Protein AF-A0A0R3MR24-F1 (afdb_monomer)

Secondary structure (DSSP, 8-state):
-PPPHHHHHHHHHHHHHHHH-EETTTTEEPPPPPTT-HHHHHHHHHHHHHHHHHS-SHHHHHHHHHH-SSSPPSSTT-----PPP-PPP-SPPHHHHHHHHHHHHHHHHHH-SSTT--HHHHHHHHHHHH---HHHHHHHHHHHHHHHHHHHHTT-

Structure (mmCIF, N/CA/C/O backbone):
data_AF-A0A0R3MR24-F1
#
_entry.id   AF-A0A0R3MR24-F1
#
loop_
_atom_site.group_PDB
_atom_site.id
_atom_site.type_symbol
_atom_site.label_atom_id
_atom_site.label_alt_id
_atom_site.label_comp_id
_atom_site.label_asym_id
_atom_site.label_entity_id
_atom_site.label_seq_id
_atom_site.pdbx_PDB_ins_code
_atom_site.Cartn_x
_atom_site.Cartn_y
_atom_site.Cartn_z
_atom_site.occupancy
_atom_site.B_iso_or_equiv
_atom_site.auth_seq_id
_atom_site.auth_comp_id
_atom_site.auth_asym_id
_atom_site.auth_atom_id
_atom_site.pdbx_PDB_model_num
ATOM 1 N N . MET A 1 1 ? -26.848 4.881 4.569 1.00 51.69 1 MET A N 1
ATOM 2 C CA . MET A 1 1 ? -26.842 4.640 3.111 1.00 51.69 1 MET A CA 1
ATOM 3 C C . MET A 1 1 ? -25.650 3.755 2.786 1.00 51.69 1 MET A C 1
ATOM 5 O O . MET A 1 1 ? -24.639 3.911 3.465 1.00 51.69 1 MET A O 1
ATOM 9 N N . PRO A 1 2 ? -25.760 2.810 1.840 1.00 73.12 2 PRO A N 1
ATOM 10 C CA . PRO A 1 2 ? -24.604 2.040 1.389 1.00 73.12 2 PRO A CA 1
ATOM 11 C C . PRO A 1 2 ? -23.582 2.980 0.739 1.00 73.12 2 PRO A C 1
ATOM 13 O O . PRO A 1 2 ? -23.963 3.893 0.009 1.00 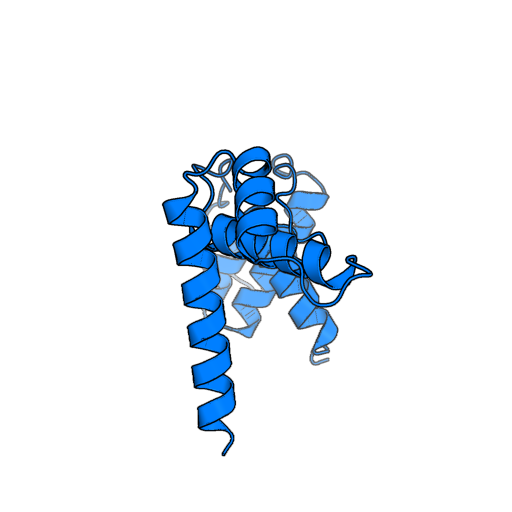73.12 2 PRO A O 1
ATOM 16 N N . ARG A 1 3 ? -22.300 2.771 1.047 1.00 80.00 3 ARG A N 1
ATOM 17 C CA . ARG A 1 3 ? -21.193 3.552 0.481 1.00 80.00 3 ARG A CA 1
ATOM 18 C C . ARG A 1 3 ? -21.012 3.217 -0.993 1.00 80.00 3 ARG A C 1
ATOM 20 O O . ARG A 1 3 ? -21.170 2.056 -1.383 1.00 80.00 3 ARG A O 1
ATOM 27 N N . SER A 1 4 ? -20.677 4.226 -1.782 1.00 89.69 4 SER A N 1
ATOM 28 C CA . SER A 1 4 ? -20.342 4.076 -3.194 1.00 89.69 4 SER A CA 1
ATOM 29 C C . SER A 1 4 ? -19.047 3.279 -3.378 1.00 89.69 4 SER A C 1
ATOM 31 O O . SER A 1 4 ? -18.194 3.223 -2.490 1.00 89.69 4 SER A O 1
ATOM 33 N N . ASP A 1 5 ? -18.872 2.683 -4.556 1.00 88.25 5 ASP A N 1
ATOM 34 C CA . ASP A 1 5 ? -17.654 1.927 -4.872 1.00 88.25 5 ASP A CA 1
ATOM 35 C C . ASP A 1 5 ? -16.406 2.822 -4.894 1.00 88.25 5 ASP A C 1
ATOM 37 O O . ASP A 1 5 ? -15.326 2.387 -4.506 1.00 88.25 5 ASP A O 1
ATOM 41 N N . GLN A 1 6 ? -16.558 4.101 -5.253 1.00 87.75 6 GLN A N 1
ATOM 42 C CA . GLN A 1 6 ? -15.468 5.080 -5.211 1.00 87.75 6 GLN A CA 1
ATOM 43 C C . GLN A 1 6 ? -14.979 5.333 -3.781 1.00 87.75 6 GLN A C 1
ATOM 45 O O . GLN A 1 6 ? -13.774 5.370 -3.541 1.00 87.75 6 GLN A O 1
ATOM 50 N N . GLU A 1 7 ? -15.897 5.456 -2.819 1.00 89.12 7 GLU A N 1
ATOM 51 C CA . GLU A 1 7 ? -15.543 5.625 -1.404 1.00 89.12 7 GLU A CA 1
ATOM 52 C C . GLU A 1 7 ? -14.829 4.389 -0.850 1.00 89.12 7 GLU A C 1
ATOM 54 O O . GLU A 1 7 ? -13.879 4.518 -0.080 1.00 89.12 7 GLU A O 1
ATOM 59 N N . LYS A 1 8 ? -15.250 3.187 -1.264 1.00 90.44 8 LYS A N 1
ATOM 60 C CA . LYS A 1 8 ? -14.582 1.939 -0.870 1.00 90.44 8 LYS A CA 1
ATOM 61 C C . LYS A 1 8 ? -13.168 1.857 -1.436 1.00 90.44 8 LYS A C 1
ATOM 63 O O . LYS A 1 8 ? -12.241 1.565 -0.689 1.00 90.44 8 LYS A O 1
ATOM 68 N N . MET A 1 9 ? -12.987 2.175 -2.718 1.00 89.38 9 MET A N 1
ATOM 69 C CA . MET A 1 9 ? -11.660 2.202 -3.341 1.00 89.38 9 MET A CA 1
ATOM 70 C C . MET A 1 9 ? -10.737 3.231 -2.678 1.00 89.38 9 MET A C 1
ATOM 72 O O . MET A 1 9 ? -9.569 2.936 -2.437 1.00 89.38 9 MET A O 1
ATOM 76 N N . ALA A 1 10 ? -11.248 4.419 -2.345 1.00 91.06 10 ALA A N 1
ATOM 77 C CA . ALA A 1 10 ? -10.472 5.439 -1.643 1.00 91.06 10 ALA A CA 1
ATOM 78 C C . ALA A 1 10 ? -10.016 4.953 -0.255 1.00 91.06 10 ALA A C 1
ATOM 80 O O . ALA A 1 10 ? -8.853 5.127 0.117 1.00 91.06 10 ALA A O 1
ATOM 81 N N . ASP A 1 11 ? -10.903 4.283 0.487 1.00 92.06 11 ASP A N 1
ATOM 82 C CA . ASP A 1 11 ? -10.567 3.697 1.784 1.00 92.06 11 ASP A CA 1
ATOM 83 C C . ASP A 1 11 ? -9.551 2.552 1.665 1.00 92.06 11 ASP A C 1
ATOM 85 O O . ASP A 1 11 ? -8.657 2.434 2.506 1.00 92.06 11 ASP A O 1
ATOM 89 N N . GLU A 1 12 ? -9.635 1.727 0.619 1.00 90.00 12 GLU A N 1
ATOM 90 C CA . GLU A 1 12 ? -8.642 0.687 0.330 1.00 90.00 12 GLU A CA 1
ATOM 91 C C . GLU A 1 12 ? -7.265 1.285 0.018 1.00 90.00 12 GLU A C 1
ATOM 93 O O . GLU A 1 12 ? -6.260 0.830 0.569 1.00 90.00 12 GLU A O 1
ATOM 98 N N . ILE A 1 13 ? -7.202 2.343 -0.795 1.00 90.06 13 ILE A N 1
ATOM 99 C CA . ILE A 1 13 ? -5.952 3.056 -1.100 1.00 90.06 13 ILE A CA 1
ATOM 100 C C . ILE A 1 13 ? -5.344 3.643 0.179 1.00 90.06 13 ILE A C 1
ATOM 102 O O . ILE A 1 13 ? -4.157 3.443 0.452 1.00 90.06 13 ILE A O 1
ATOM 106 N N . ALA A 1 14 ? -6.155 4.299 1.010 1.00 91.50 14 ALA A N 1
ATOM 107 C CA . ALA A 1 14 ? -5.721 4.827 2.301 1.00 91.50 14 ALA A CA 1
ATOM 108 C C . ALA A 1 14 ? -5.245 3.712 3.255 1.00 91.50 14 ALA A C 1
ATOM 110 O O . ALA A 1 14 ? -4.225 3.853 3.933 1.00 91.50 14 ALA A O 1
ATOM 111 N N . SER A 1 15 ? -5.932 2.569 3.263 1.00 90.50 15 SER A N 1
ATOM 112 C CA . SER A 1 15 ? -5.554 1.389 4.049 1.00 90.50 15 SER A CA 1
ATOM 113 C C . SER A 1 15 ? -4.195 0.836 3.616 1.00 90.50 15 SER A C 1
ATOM 115 O O . SER A 1 15 ? -3.341 0.554 4.460 1.00 90.50 15 SER A O 1
ATOM 117 N N . ILE A 1 16 ? -3.959 0.728 2.304 1.00 87.88 16 ILE A N 1
ATOM 118 C CA . ILE A 1 16 ? -2.663 0.331 1.739 1.00 87.88 16 ILE A CA 1
ATOM 119 C C . ILE A 1 16 ? -1.592 1.330 2.171 1.00 87.88 16 ILE A C 1
ATOM 121 O O . ILE A 1 16 ? -0.554 0.921 2.686 1.00 87.88 16 ILE A O 1
ATOM 125 N N . ARG A 1 17 ? -1.861 2.634 2.061 1.00 87.19 17 ARG A N 1
ATOM 126 C CA . ARG A 1 17 ? -0.916 3.670 2.483 1.00 87.19 17 ARG A CA 1
ATOM 127 C C . ARG A 1 17 ? -0.554 3.561 3.965 1.00 87.19 17 ARG A C 1
ATOM 129 O O . ARG A 1 17 ? 0.621 3.678 4.301 1.00 87.19 17 ARG A O 1
ATOM 136 N N . LEU A 1 18 ? -1.511 3.276 4.847 1.00 88.25 18 LEU A N 1
ATOM 137 C CA . LEU A 1 18 ? -1.236 3.075 6.275 1.00 88.25 18 LEU A CA 1
ATOM 138 C C . LEU A 1 18 ? -0.357 1.847 6.535 1.00 88.25 18 LEU A C 1
ATOM 140 O O . LEU A 1 18 ? 0.599 1.908 7.307 1.00 88.25 18 LEU A O 1
ATOM 144 N N . LEU A 1 19 ? -0.704 0.722 5.906 1.00 86.56 19 LEU A N 1
ATOM 145 C CA . LEU A 1 19 ? -0.093 -0.578 6.179 1.00 86.56 19 LEU A CA 1
ATOM 146 C C . LEU A 1 19 ? 1.271 -0.741 5.507 1.00 86.56 19 LEU A C 1
ATOM 148 O O . LEU A 1 19 ? 2.183 -1.323 6.094 1.00 86.56 19 LEU A O 1
ATOM 152 N N . SER A 1 20 ? 1.419 -0.238 4.282 1.00 80.50 20 SER A N 1
ATOM 153 C CA . SER A 1 20 ? 2.611 -0.432 3.456 1.00 80.50 20 SER A CA 1
ATOM 154 C C . SER A 1 20 ? 3.370 0.844 3.124 1.00 80.50 20 SER A C 1
ATOM 156 O O . SER A 1 20 ? 4.486 0.730 2.624 1.00 80.50 20 SER A O 1
ATOM 158 N N . GLY A 1 21 ? 2.793 2.031 3.370 1.00 81.75 21 GLY A N 1
ATOM 159 C CA . GLY A 1 21 ? 3.427 3.332 3.075 1.00 81.75 21 GLY A CA 1
ATOM 160 C C . GLY A 1 21 ? 3.536 3.609 1.597 1.00 81.75 21 GLY A C 1
ATOM 161 O O . GLY A 1 21 ? 4.251 4.516 1.181 1.00 81.75 21 GLY A O 1
ATOM 162 N N . TYR A 1 22 ? 2.836 2.810 0.807 1.00 82.62 22 TYR A N 1
ATOM 163 C CA . TYR A 1 22 ? 2.771 2.966 -0.619 1.00 82.62 22 TYR A CA 1
ATOM 164 C C . TYR A 1 22 ? 1.592 3.863 -0.963 1.00 82.62 22 TYR A C 1
ATOM 166 O O . TYR A 1 22 ? 0.451 3.582 -0.600 1.00 82.62 22 TYR A O 1
ATOM 174 N N . ASP A 1 23 ? 1.889 4.938 -1.670 1.00 85.44 23 ASP A N 1
ATOM 175 C CA . ASP A 1 2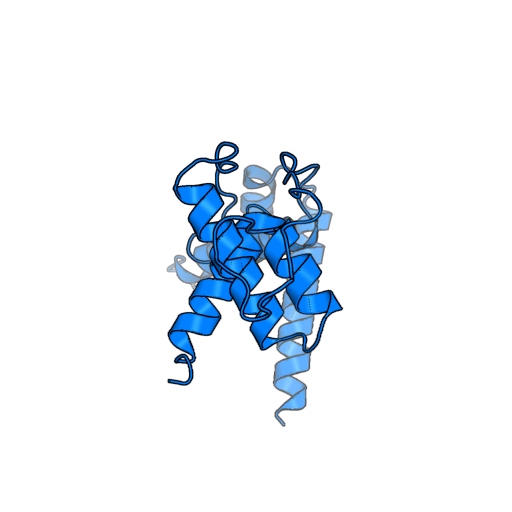3 ? 0.907 5.779 -2.320 1.00 85.44 23 ASP A CA 1
ATOM 176 C C . ASP A 1 23 ? 0.568 5.148 -3.673 1.00 85.44 23 ASP A C 1
ATOM 178 O O . ASP A 1 23 ? 1.418 5.059 -4.565 1.00 85.44 23 ASP A O 1
ATOM 182 N N . VAL A 1 24 ? -0.658 4.635 -3.785 1.00 83.56 24 VAL A N 1
ATOM 183 C CA . VAL A 1 24 ? -1.134 3.943 -4.988 1.00 83.56 24 VAL A CA 1
ATOM 184 C C . VAL A 1 24 ? -1.281 4.918 -6.153 1.00 83.56 24 VAL A C 1
ATOM 186 O O . VAL A 1 24 ? -0.909 4.565 -7.270 1.00 83.56 24 VAL A O 1
ATOM 189 N N . ASP A 1 25 ? -1.747 6.138 -5.891 1.00 83.88 25 ASP A N 1
ATOM 190 C CA . ASP A 1 25 ? -2.017 7.141 -6.923 1.00 83.88 25 ASP A CA 1
ATOM 191 C C . ASP A 1 25 ? -0.718 7.681 -7.525 1.00 83.88 25 ASP A C 1
ATOM 193 O O . ASP A 1 25 ? -0.589 7.854 -8.739 1.00 83.88 25 ASP A O 1
ATOM 197 N N . LEU A 1 26 ? 0.287 7.898 -6.676 1.00 81.81 26 LEU A N 1
ATOM 198 C CA . LEU A 1 26 ? 1.616 8.346 -7.094 1.00 81.81 26 LEU A CA 1
ATOM 199 C C . LEU A 1 26 ? 2.552 7.191 -7.481 1.00 81.81 26 LEU A C 1
ATOM 201 O O . LEU A 1 26 ? 3.682 7.422 -7.923 1.00 81.81 26 LEU A O 1
ATOM 205 N N . GLU A 1 27 ? 2.103 5.949 -7.298 1.00 80.44 27 GLU A N 1
ATOM 206 C CA . GLU A 1 27 ? 2.875 4.716 -7.454 1.00 80.44 27 GLU A CA 1
ATOM 207 C C . GLU A 1 27 ? 4.250 4.748 -6.752 1.00 80.44 27 GLU A C 1
ATOM 209 O O . GLU A 1 27 ? 5.233 4.160 -7.224 1.00 80.44 27 GLU A O 1
ATOM 214 N N . THR A 1 28 ? 4.350 5.440 -5.620 1.00 78.69 28 THR A N 1
ATOM 215 C CA . THR A 1 28 ? 5.611 5.693 -4.911 1.00 78.69 28 THR A CA 1
ATOM 216 C C . THR A 1 28 ? 5.449 5.458 -3.419 1.00 78.69 28 THR A C 1
ATOM 218 O O . THR A 1 28 ? 4.344 5.344 -2.909 1.00 78.69 28 THR A O 1
ATOM 221 N N . ASN A 1 29 ? 6.558 5.389 -2.690 1.00 77.06 29 ASN A N 1
ATOM 222 C CA . ASN A 1 29 ? 6.480 5.368 -1.235 1.00 77.06 29 ASN A CA 1
ATOM 223 C C . ASN A 1 29 ? 6.240 6.789 -0.724 1.00 77.06 29 ASN A C 1
ATOM 225 O O . ASN A 1 29 ? 6.960 7.717 -1.106 1.00 77.06 29 ASN A O 1
ATOM 229 N N . ALA A 1 30 ? 5.244 6.939 0.139 1.00 81.00 30 ALA A N 1
ATOM 230 C CA . ALA A 1 30 ? 4.993 8.164 0.869 1.00 81.00 30 ALA A CA 1
ATOM 231 C C . ALA A 1 30 ? 5.821 8.184 2.163 1.00 81.00 30 ALA A C 1
ATOM 233 O O . ALA A 1 30 ? 6.108 7.129 2.740 1.00 81.00 30 ALA A O 1
ATOM 234 N N . PRO A 1 31 ? 6.187 9.375 2.662 1.00 79.81 31 PRO A N 1
ATOM 235 C CA . PRO A 1 31 ? 6.662 9.519 4.029 1.00 79.81 31 PRO A CA 1
ATOM 236 C C . PRO A 1 31 ? 5.666 8.897 5.012 1.00 79.81 31 PRO A C 1
ATOM 238 O O . PRO A 1 31 ? 4.451 8.985 4.823 1.00 79.81 31 PRO A O 1
ATOM 241 N N . PHE A 1 32 ? 6.187 8.277 6.069 1.00 79.69 32 PHE A N 1
ATOM 242 C CA . PHE A 1 32 ? 5.345 7.722 7.120 1.00 79.69 32 PHE A CA 1
ATOM 243 C C . PHE A 1 32 ? 4.582 8.852 7.819 1.00 79.69 32 PHE A C 1
ATOM 245 O O . PHE A 1 32 ? 5.192 9.835 8.247 1.00 79.69 32 PHE A O 1
ATOM 252 N N . ALA A 1 33 ? 3.261 8.707 7.939 1.00 81.69 33 ALA A N 1
ATOM 253 C CA . ALA A 1 33 ? 2.435 9.685 8.630 1.00 81.69 33 ALA A CA 1
ATOM 254 C C . ALA A 1 33 ? 2.864 9.775 10.102 1.00 81.69 33 ALA A C 1
ATOM 256 O O . ALA A 1 33 ? 3.005 8.763 10.791 1.00 81.69 33 ALA A O 1
ATOM 257 N N . THR A 1 34 ? 3.085 10.993 10.598 1.00 82.69 34 THR A N 1
ATOM 258 C CA . THR A 1 34 ? 3.472 11.205 11.997 1.00 82.69 34 THR A CA 1
ATOM 259 C C . THR A 1 34 ? 2.424 10.611 12.934 1.00 82.69 34 THR A C 1
ATOM 261 O O . THR A 1 34 ? 1.228 10.823 12.755 1.00 82.69 34 THR A O 1
ATOM 264 N N . HIS A 1 35 ? 2.872 9.902 13.967 1.00 81.12 35 HIS A N 1
ATOM 265 C CA . HIS A 1 35 ? 1.979 9.242 14.913 1.00 81.12 35 HIS A CA 1
ATOM 266 C C . HIS A 1 35 ? 0.977 10.229 15.555 1.00 81.12 35 HIS A C 1
ATOM 268 O O . HIS A 1 35 ? 1.355 11.248 16.132 1.00 81.12 35 HIS A O 1
ATOM 274 N N . PHE A 1 36 ? -0.306 9.895 15.461 1.00 75.44 36 PHE A N 1
ATOM 275 C CA . PHE A 1 36 ? -1.513 10.652 15.784 1.00 75.44 36 PHE A CA 1
ATOM 276 C C . PHE A 1 36 ? -1.708 11.991 15.060 1.00 75.44 36 PHE A C 1
ATOM 278 O O . PHE A 1 36 ? -2.528 12.798 15.522 1.00 75.44 36 PHE A O 1
ATOM 285 N N . SER A 1 37 ? -1.037 12.216 13.927 1.00 87.44 37 SER A N 1
ATOM 286 C CA . SER A 1 37 ? -1.342 13.342 13.037 1.00 87.44 37 SER A CA 1
ATOM 287 C C . SER A 1 37 ? -2.762 13.240 12.468 1.00 87.44 37 SER A C 1
ATOM 289 O O . SER A 1 37 ? -3.390 12.181 12.516 1.00 87.44 37 SER A O 1
ATOM 291 N N . ALA A 1 38 ? -3.284 14.349 11.935 1.00 89.25 38 ALA A N 1
ATOM 292 C CA . ALA A 1 38 ? -4.574 14.347 11.240 1.00 89.25 38 ALA A CA 1
ATOM 293 C C . ALA A 1 38 ? -4.586 13.326 10.089 1.00 89.25 38 ALA A C 1
ATOM 295 O O . ALA A 1 38 ? -5.506 12.522 9.992 1.00 89.25 38 ALA A O 1
ATOM 296 N N . GLU A 1 39 ? -3.499 13.279 9.320 1.00 89.69 39 GLU A N 1
ATOM 297 C CA . GLU A 1 39 ? -3.305 12.317 8.237 1.00 89.69 39 GLU A CA 1
ATOM 298 C C . GLU A 1 39 ? -3.337 10.864 8.735 1.00 89.69 39 GLU A C 1
ATOM 300 O O . GLU A 1 39 ? -4.102 10.056 8.218 1.00 89.69 39 GLU A O 1
ATOM 305 N N . GLU A 1 40 ? -2.576 10.506 9.780 1.00 89.44 40 GLU A N 1
ATOM 306 C CA . GLU A 1 40 ? -2.596 9.123 10.286 1.00 89.44 40 GLU A CA 1
ATOM 307 C C . GLU A 1 40 ? -3.990 8.740 10.813 1.00 89.44 40 GLU A C 1
ATOM 309 O O . GLU A 1 40 ? -4.414 7.594 10.673 1.00 89.44 40 GLU A O 1
ATOM 314 N N . ARG A 1 41 ? -4.732 9.688 11.401 1.00 90.62 41 ARG A N 1
ATOM 315 C CA . ARG A 1 41 ? -6.106 9.445 11.871 1.00 90.62 41 ARG A CA 1
ATOM 316 C C . ARG A 1 41 ? -7.062 9.156 10.721 1.00 90.62 41 ARG A C 1
ATOM 318 O O . ARG A 1 41 ? -7.859 8.232 10.842 1.00 90.62 41 ARG A O 1
ATOM 325 N N . GLU A 1 42 ? -6.969 9.895 9.621 1.00 92.06 42 GLU A N 1
ATOM 326 C CA . GLU A 1 42 ? -7.781 9.643 8.425 1.00 92.06 42 GLU A CA 1
ATOM 327 C C . GLU A 1 42 ? -7.492 8.260 7.839 1.00 92.06 42 GLU A C 1
ATOM 329 O O . GLU A 1 42 ? -8.419 7.490 7.576 1.00 92.06 42 GLU A O 1
ATOM 334 N N . LEU A 1 43 ? -6.209 7.903 7.731 1.00 92.56 43 LEU A N 1
ATOM 335 C CA . LEU A 1 43 ? -5.780 6.591 7.254 1.00 92.56 43 LEU A CA 1
ATOM 336 C C . LEU A 1 43 ? -6.264 5.452 8.173 1.00 92.56 43 LEU A C 1
ATOM 338 O O . LEU A 1 43 ? -6.723 4.412 7.698 1.00 92.56 43 LEU A O 1
ATOM 342 N N . ARG A 1 44 ? -6.204 5.642 9.499 1.00 92.94 44 ARG A N 1
ATOM 343 C CA . ARG A 1 44 ? -6.730 4.681 10.488 1.00 92.94 44 ARG A CA 1
ATOM 344 C C . ARG A 1 44 ? -8.237 4.510 10.362 1.00 92.94 44 ARG A C 1
ATOM 346 O O . ARG A 1 44 ? -8.717 3.379 10.384 1.00 92.94 44 ARG A O 1
ATOM 353 N N . ALA A 1 45 ? -8.967 5.612 10.216 1.00 93.44 45 ALA A N 1
ATOM 354 C CA . ALA A 1 45 ? -10.413 5.587 10.060 1.00 93.44 45 ALA A CA 1
ATOM 355 C C . ALA A 1 45 ? -10.822 4.857 8.770 1.00 93.44 45 ALA A C 1
ATOM 357 O O . ALA A 1 45 ? -11.760 4.061 8.796 1.00 93.44 45 ALA A O 1
ATOM 358 N N . ALA A 1 46 ? -10.090 5.066 7.670 1.00 94.19 46 ALA A N 1
ATOM 359 C CA . ALA A 1 46 ? -10.280 4.329 6.421 1.00 94.19 46 ALA A CA 1
ATOM 360 C C . ALA A 1 46 ? -10.085 2.819 6.612 1.00 94.19 46 ALA A C 1
ATOM 362 O O . ALA A 1 46 ? -10.978 2.040 6.288 1.00 94.19 46 ALA A O 1
ATOM 363 N N . LEU A 1 47 ? -8.983 2.402 7.245 1.00 93.94 47 LEU A N 1
ATOM 364 C CA . LEU A 1 47 ? -8.735 0.986 7.525 1.00 93.94 47 LEU A CA 1
ATOM 365 C C . LEU A 1 47 ? -9.810 0.370 8.434 1.00 93.94 47 LEU A C 1
ATOM 367 O O . LEU A 1 47 ? -10.281 -0.738 8.178 1.00 93.94 47 LEU A O 1
ATOM 371 N N . ALA A 1 48 ? -10.235 1.088 9.474 1.00 93.38 48 ALA A N 1
ATOM 372 C CA . ALA A 1 48 ? -11.293 0.632 10.369 1.00 93.38 48 ALA A CA 1
ATOM 373 C C . ALA A 1 48 ? -12.638 0.464 9.638 1.00 93.38 48 ALA A C 1
ATOM 375 O O . ALA A 1 48 ? -13.364 -0.494 9.904 1.00 93.38 48 ALA A O 1
ATOM 376 N N . ARG A 1 49 ? -12.968 1.357 8.694 1.00 92.75 49 ARG A N 1
ATOM 377 C CA . ARG A 1 49 ? -14.150 1.221 7.829 1.00 92.75 49 ARG A CA 1
ATOM 378 C C . ARG A 1 49 ? -14.041 0.014 6.899 1.00 92.75 49 ARG A C 1
ATOM 380 O O . ARG A 1 49 ? -14.995 -0.750 6.810 1.00 92.75 49 ARG A O 1
ATOM 387 N N . THR A 1 50 ? -12.894 -0.199 6.258 1.00 93.19 50 THR A N 1
ATOM 388 C CA . THR A 1 50 ? -12.658 -1.375 5.402 1.00 93.19 50 THR A CA 1
ATOM 389 C C . THR A 1 50 ? -12.833 -2.682 6.176 1.00 93.19 50 THR A C 1
ATOM 391 O O . THR A 1 50 ? -13.493 -3.598 5.694 1.00 93.19 50 THR A O 1
ATOM 394 N N . ILE A 1 51 ? -12.318 -2.755 7.408 1.00 92.75 51 ILE A N 1
ATOM 395 C CA . ILE A 1 51 ? -12.483 -3.932 8.274 1.00 92.75 51 ILE A CA 1
ATOM 396 C C . ILE A 1 51 ? -13.953 -4.177 8.598 1.00 92.75 51 ILE A C 1
ATOM 398 O O . ILE A 1 51 ? -14.392 -5.316 8.516 1.00 92.75 51 ILE A O 1
ATOM 402 N N . ARG A 1 52 ? -14.721 -3.133 8.930 1.00 90.44 52 ARG A N 1
ATOM 403 C CA . ARG A 1 52 ? -16.158 -3.270 9.218 1.00 90.44 52 ARG A CA 1
ATOM 404 C C . ARG A 1 52 ? -16.974 -3.715 8.004 1.00 90.44 52 ARG A C 1
ATOM 406 O O . ARG A 1 52 ? -17.977 -4.395 8.178 1.00 90.44 52 ARG A O 1
ATOM 413 N N . ASP A 1 53 ? -16.554 -3.349 6.796 1.00 89.62 53 ASP A N 1
ATOM 414 C CA . ASP A 1 53 ? -17.224 -3.780 5.565 1.00 89.62 53 ASP A CA 1
ATOM 415 C C . ASP A 1 53 ? -16.868 -5.221 5.172 1.00 89.62 53 ASP A C 1
ATOM 417 O O . ASP A 1 53 ? -17.720 -5.954 4.671 1.00 89.62 53 ASP A O 1
ATOM 421 N N . GLN A 1 54 ? -15.609 -5.628 5.361 1.00 89.69 54 GLN A N 1
ATOM 422 C CA . GLN A 1 54 ? -15.106 -6.932 4.913 1.00 89.69 54 GLN A CA 1
ATOM 423 C C . GLN A 1 54 ? -15.242 -8.030 5.974 1.00 89.69 54 GLN A C 1
ATOM 425 O O . GLN A 1 54 ? -15.312 -9.213 5.640 1.00 89.69 54 GLN A O 1
ATOM 430 N N . MET A 1 55 ? -15.260 -7.660 7.253 1.00 90.69 55 MET A N 1
ATOM 431 C CA . MET A 1 55 ? -15.345 -8.575 8.384 1.00 90.69 55 MET A CA 1
ATOM 432 C C . MET A 1 55 ? -16.572 -8.241 9.230 1.00 90.69 55 MET A C 1
ATOM 434 O O . MET A 1 55 ? -16.767 -7.107 9.655 1.00 90.69 55 MET A O 1
ATOM 438 N N . ASN A 1 56 ? -17.371 -9.261 9.539 1.00 85.19 56 ASN A N 1
ATOM 439 C CA . ASN A 1 56 ? -18.564 -9.110 10.366 1.00 85.19 56 ASN A CA 1
ATOM 440 C C . ASN A 1 56 ? -18.327 -9.619 11.793 1.00 85.19 56 ASN A C 1
ATOM 442 O O . ASN A 1 56 ? -17.609 -10.594 12.017 1.00 85.19 56 ASN A O 1
ATOM 446 N N . GLY A 1 57 ? -19.005 -8.994 12.757 1.00 87.88 57 GLY A N 1
ATOM 447 C CA . GLY A 1 57 ? -19.095 -9.470 14.137 1.00 87.88 57 GLY A CA 1
ATOM 448 C C . GLY A 1 57 ? -18.136 -8.802 15.125 1.00 87.88 57 GLY A C 1
ATOM 449 O O . GLY A 1 57 ? -17.444 -7.831 14.828 1.00 87.88 57 GLY A O 1
ATOM 450 N N . PHE A 1 58 ? -18.119 -9.343 16.343 1.00 88.19 58 PHE A N 1
ATOM 451 C CA . PHE A 1 58 ? -17.461 -8.744 17.508 1.00 88.19 58 PHE A CA 1
ATOM 452 C C . PHE A 1 58 ? -15.948 -8.544 17.323 1.00 88.19 58 PHE A C 1
ATOM 454 O O . PHE A 1 58 ? -15.401 -7.505 17.682 1.00 88.19 58 PHE A O 1
ATOM 461 N N . SER A 1 59 ? -15.260 -9.522 16.726 1.00 88.12 59 SER A N 1
ATOM 462 C CA . SER A 1 59 ? -13.813 -9.452 16.489 1.00 88.12 59 SER A CA 1
ATOM 463 C C . SER A 1 59 ? -13.429 -8.363 15.487 1.00 88.12 59 SER A C 1
ATOM 465 O O . SER A 1 59 ? -12.399 -7.716 15.669 1.00 88.12 59 SER A O 1
ATOM 467 N N . ALA A 1 60 ? -14.253 -8.145 14.457 1.00 90.38 60 ALA A N 1
ATOM 468 C CA . ALA A 1 60 ? -14.037 -7.084 13.478 1.00 90.38 60 ALA A CA 1
ATOM 469 C C . ALA A 1 60 ? -14.131 -5.708 14.143 1.00 90.38 60 ALA A C 1
ATOM 471 O O . ALA A 1 60 ? -13.258 -4.865 13.952 1.00 90.38 60 ALA A O 1
ATOM 472 N N . GLU A 1 61 ? -15.141 -5.517 14.993 1.00 91.44 61 GLU A N 1
ATOM 473 C CA . GLU A 1 61 ? -15.339 -4.256 15.701 1.00 91.44 61 GLU A CA 1
ATOM 474 C C . GLU A 1 61 ? -14.232 -3.994 16.735 1.00 91.44 61 GLU A C 1
ATOM 476 O O . GLU A 1 61 ? -13.700 -2.886 16.796 1.00 91.44 61 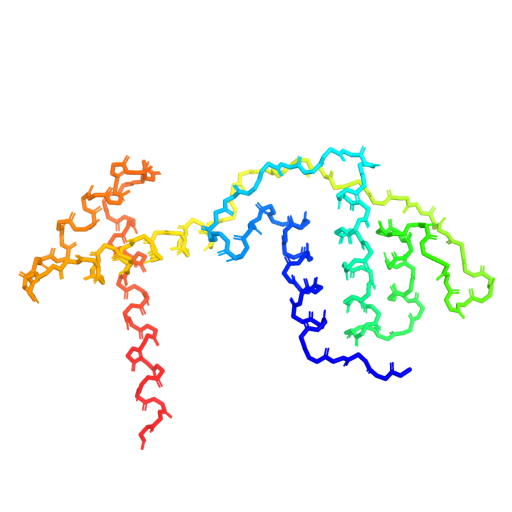GLU A O 1
ATOM 481 N N . LEU A 1 62 ? -13.788 -5.016 17.478 1.00 90.00 62 LEU A N 1
ATOM 482 C CA . LEU A 1 62 ? -12.637 -4.886 18.379 1.00 90.00 62 LEU A CA 1
ATOM 483 C C . LEU A 1 62 ? -11.361 -4.478 17.638 1.00 90.00 62 LEU A C 1
ATOM 485 O O . LEU A 1 62 ? -10.608 -3.631 18.124 1.00 90.00 62 LEU A O 1
ATOM 489 N N . LEU A 1 63 ? -11.111 -5.076 16.471 1.00 90.50 63 LEU A N 1
ATOM 490 C CA . LEU A 1 63 ? -9.958 -4.738 15.645 1.00 90.50 63 LEU A CA 1
ATOM 491 C C . LEU A 1 63 ? -10.073 -3.310 15.093 1.00 90.50 63 LEU A C 1
ATOM 493 O O . LEU A 1 63 ? -9.108 -2.548 15.169 1.00 90.50 63 LEU A O 1
ATOM 497 N N . ALA A 1 64 ? -11.253 -2.927 14.601 1.00 92.62 64 ALA A N 1
ATOM 498 C CA . ALA A 1 64 ? -11.528 -1.583 14.107 1.00 92.62 64 ALA A CA 1
ATOM 499 C C . ALA A 1 64 ? -11.296 -0.523 15.198 1.00 92.62 64 ALA A C 1
ATOM 501 O O . ALA A 1 64 ? -10.599 0.457 14.946 1.00 92.62 64 ALA A O 1
ATOM 502 N N . LEU A 1 65 ? -11.772 -0.754 16.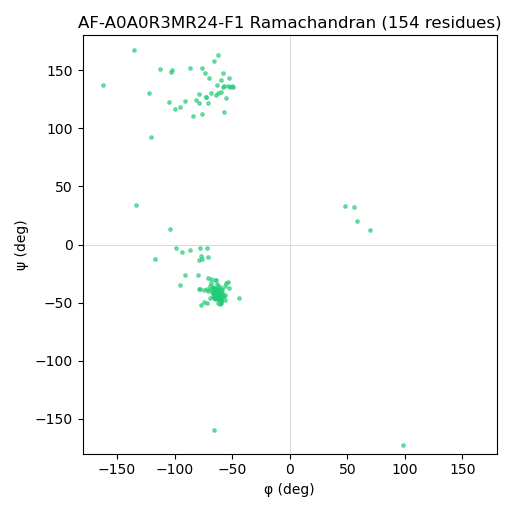427 1.00 91.50 65 LEU A N 1
ATOM 503 C CA . LEU A 1 65 ? -11.547 0.139 17.575 1.00 91.50 65 LEU A CA 1
ATOM 504 C C . LEU A 1 65 ? -10.091 0.170 18.050 1.00 91.50 65 LEU A C 1
ATOM 506 O O . LEU A 1 65 ? -9.629 1.173 18.600 1.00 91.50 65 LEU A O 1
ATOM 510 N N . ALA A 1 66 ? -9.350 -0.925 17.879 1.00 90.31 66 ALA A N 1
ATOM 511 C CA . ALA A 1 66 ? -7.927 -0.952 18.193 1.00 90.31 66 ALA A CA 1
ATOM 512 C C . ALA A 1 66 ? -7.120 -0.087 17.205 1.00 90.31 66 ALA A C 1
ATOM 514 O O . ALA A 1 66 ? -6.152 0.571 17.600 1.00 90.31 66 ALA A O 1
ATOM 515 N N . ILE A 1 67 ? -7.525 -0.064 15.933 1.00 91.62 67 ILE A N 1
ATOM 516 C CA . ILE A 1 67 ? -6.900 0.723 14.860 1.00 91.62 67 ILE A CA 1
ATOM 517 C C . ILE A 1 67 ? -7.295 2.200 14.957 1.00 91.62 67 ILE A C 1
ATOM 519 O O . ILE A 1 67 ? -6.413 3.068 15.006 1.00 91.62 67 ILE A O 1
ATOM 523 N N . ASP A 1 68 ? -8.597 2.468 15.038 1.00 90.81 68 ASP A N 1
ATOM 524 C CA . ASP A 1 68 ? -9.191 3.791 15.192 1.00 90.81 68 ASP A CA 1
ATOM 525 C C . ASP A 1 68 ? -10.030 3.866 16.482 1.00 90.81 68 ASP A C 1
ATOM 527 O O . ASP A 1 68 ? -11.223 3.558 16.483 1.00 90.81 68 ASP A O 1
ATOM 531 N N . PRO A 1 69 ? -9.422 4.304 17.597 1.00 87.38 69 PRO A N 1
ATOM 532 C CA . PRO A 1 69 ? -10.110 4.415 18.878 1.00 87.38 69 PRO A CA 1
ATOM 533 C C . PRO A 1 69 ? -11.007 5.659 18.984 1.00 87.38 69 PRO A C 1
ATOM 535 O O . PRO A 1 69 ? -11.596 5.869 20.043 1.00 87.38 69 PRO A O 1
ATOM 538 N N . PHE A 1 70 ? -11.040 6.529 17.967 1.00 85.31 70 PHE A N 1
ATOM 539 C CA . PHE A 1 70 ? -11.793 7.786 18.004 1.00 85.31 70 PHE A CA 1
ATOM 540 C C . PHE A 1 70 ? -13.176 7.645 17.379 1.00 85.31 70 PHE A C 1
ATOM 542 O O . PHE A 1 70 ? -14.118 8.278 17.855 1.00 85.31 70 PHE A O 1
ATOM 549 N N . THR A 1 71 ? -13.309 6.819 16.339 1.00 85.62 71 THR A N 1
ATOM 550 C CA . THR A 1 71 ? -14.615 6.522 15.751 1.00 85.62 71 THR A CA 1
ATOM 551 C C . THR A 1 71 ? -15.430 5.654 16.716 1.00 85.62 71 THR A C 1
ATOM 553 O O . THR A 1 71 ? -14.977 4.561 17.071 1.00 85.62 71 THR A O 1
ATOM 556 N N . PRO A 1 72 ? -16.629 6.102 17.138 1.00 84.75 72 PRO A N 1
ATOM 557 C CA . PRO A 1 72 ? -17.481 5.339 18.039 1.00 84.75 72 PRO A CA 1
ATOM 558 C C . PRO A 1 72 ? -17.844 3.969 17.474 1.00 84.75 72 PRO A C 1
ATOM 560 O O . PRO A 1 72 ? -18.016 3.801 16.264 1.00 84.75 72 PRO A O 1
ATOM 563 N N . SER A 1 73 ? -18.003 3.001 18.371 1.00 86.50 73 SER A N 1
ATOM 564 C CA . SER A 1 73 ? -18.514 1.693 17.995 1.00 86.50 73 SER A CA 1
ATOM 565 C C . SER A 1 73 ? -20.008 1.747 17.701 1.00 86.50 73 SER A C 1
ATOM 567 O O . SER A 1 73 ? -20.752 2.472 18.359 1.00 86.50 73 SER A O 1
ATOM 569 N N . ALA A 1 74 ? -20.464 0.909 16.771 1.00 82.25 74 ALA A N 1
ATOM 570 C CA . ALA A 1 74 ? -21.887 0.604 16.634 1.00 82.25 74 ALA A CA 1
ATOM 571 C C . ALA A 1 74 ? -22.414 -0.274 17.792 1.00 82.25 74 ALA A C 1
ATOM 573 O O . ALA A 1 74 ? -23.622 -0.457 17.925 1.00 82.25 74 ALA A O 1
ATOM 574 N N . TRP A 1 75 ? -21.519 -0.825 18.621 1.00 84.69 75 TRP A N 1
ATOM 575 C CA . TRP A 1 75 ? -21.840 -1.687 19.755 1.00 84.69 75 TRP A CA 1
ATOM 576 C C . TRP A 1 75 ? -21.787 -0.868 21.058 1.00 84.69 75 TRP A C 1
ATOM 578 O O . TRP A 1 75 ? -20.705 -0.397 21.415 1.00 84.69 75 TRP A O 1
ATOM 588 N N . PRO A 1 76 ? -22.907 -0.708 21.793 1.00 78.38 76 PRO A N 1
ATOM 589 C CA . PRO A 1 76 ? -23.017 0.243 22.910 1.00 78.38 76 PRO A CA 1
ATOM 590 C C . PRO A 1 76 ? -21.981 0.068 24.030 1.00 78.38 76 PRO A C 1
ATOM 592 O O . PRO A 1 76 ? -21.508 1.052 24.594 1.00 78.38 76 PRO A O 1
ATOM 595 N N . ASP A 1 77 ? -21.602 -1.175 24.330 1.00 83.62 77 ASP A N 1
ATOM 596 C CA . ASP A 1 77 ? -20.716 -1.500 25.456 1.00 83.62 77 ASP A CA 1
ATOM 597 C C . ASP A 1 77 ? -19.255 -1.716 25.044 1.00 83.62 77 ASP A C 1
ATOM 599 O O . ASP A 1 77 ? -18.385 -1.948 25.891 1.00 83.62 77 ASP A O 1
ATOM 603 N N . MET A 1 78 ? -18.955 -1.659 23.743 1.00 81.38 78 MET A N 1
ATOM 604 C CA . MET A 1 78 ? -17.616 -1.955 23.258 1.00 81.38 78 MET A CA 1
ATOM 605 C C . MET A 1 78 ? -16.705 -0.738 23.420 1.00 81.38 78 MET A C 1
ATOM 607 O O . MET A 1 78 ? -16.985 0.358 22.935 1.00 81.38 78 MET A O 1
ATOM 611 N N . ARG A 1 79 ? -15.580 -0.937 24.112 1.00 78.44 79 ARG A N 1
ATOM 612 C CA . ARG A 1 79 ? -14.580 0.106 24.364 1.00 78.44 79 ARG A CA 1
ATOM 613 C C . ARG A 1 79 ? -13.276 -0.203 23.632 1.00 78.44 79 ARG A C 1
ATOM 615 O O . ARG A 1 79 ? -12.941 -1.379 23.477 1.00 78.44 79 ARG A O 1
ATOM 622 N N . PRO A 1 80 ? -12.495 0.821 23.239 1.00 75.69 80 PRO A N 1
ATOM 623 C CA . PRO A 1 80 ? -11.166 0.606 22.683 1.00 75.69 80 PRO A CA 1
ATOM 624 C C . PRO A 1 80 ? -10.301 -0.188 23.667 1.00 75.69 80 PRO A C 1
ATOM 626 O O . PRO A 1 80 ? -9.981 0.296 24.752 1.00 75.69 80 PRO A O 1
ATOM 629 N N . ALA A 1 81 ? -9.930 -1.416 23.300 1.00 66.75 81 ALA A N 1
ATOM 630 C CA . ALA A 1 81 ? -9.183 -2.303 24.190 1.00 66.75 81 ALA A CA 1
ATOM 631 C C . ALA A 1 81 ? -7.730 -1.833 24.357 1.00 66.75 81 ALA A C 1
ATOM 633 O O . ALA A 1 81 ? -7.217 -1.697 25.468 1.00 66.75 81 ALA A O 1
ATOM 634 N N . ARG A 1 82 ? -7.049 -1.568 23.235 1.00 72.38 82 ARG A N 1
ATOM 635 C CA . ARG A 1 82 ? -5.669 -1.075 23.199 1.00 72.38 82 ARG A CA 1
ATOM 636 C C . ARG A 1 82 ? -5.382 -0.486 21.825 1.00 72.38 82 ARG A C 1
ATOM 638 O O . ARG A 1 82 ? -5.744 -1.080 20.817 1.00 72.38 82 ARG A O 1
ATOM 645 N N . LYS A 1 83 ? -4.714 0.666 21.783 1.00 78.00 83 LYS A N 1
ATOM 646 C CA . LYS A 1 83 ? -4.385 1.329 20.516 1.00 78.00 83 LYS A CA 1
ATOM 647 C C . LYS A 1 83 ? -3.274 0.567 19.795 1.00 78.00 83 LYS A C 1
ATOM 649 O O . LYS A 1 83 ? -2.205 0.360 20.374 1.00 78.00 83 LYS A O 1
ATOM 654 N N . VAL A 1 84 ? -3.503 0.207 18.536 1.00 83.56 84 VAL A N 1
ATOM 655 C CA . VAL A 1 84 ? -2.455 -0.295 17.644 1.00 83.56 84 VAL A CA 1
ATOM 656 C C . VAL A 1 84 ? -1.504 0.855 17.329 1.00 83.56 84 VAL A C 1
ATOM 658 O O . VAL A 1 84 ? -1.924 1.962 16.973 1.00 83.56 84 VAL A O 1
ATOM 661 N N . LYS A 1 85 ? -0.206 0.593 17.482 1.00 81.81 85 LYS A N 1
ATOM 662 C CA . LYS A 1 85 ? 0.851 1.473 16.989 1.00 81.81 85 LYS A CA 1
ATOM 663 C C . LYS A 1 85 ? 1.286 0.964 15.624 1.00 81.81 85 LYS A C 1
ATOM 665 O O . LYS A 1 85 ? 1.793 -0.152 15.532 1.00 81.81 85 LYS A O 1
ATOM 670 N N . PHE A 1 86 ? 1.114 1.785 14.597 1.00 80.06 86 PHE A N 1
ATOM 671 C CA . PHE A 1 86 ? 1.782 1.559 13.325 1.00 80.06 86 PHE A CA 1
ATOM 672 C C . PHE A 1 86 ? 3.235 1.979 13.519 1.00 80.06 86 PHE A C 1
ATOM 674 O O . PHE A 1 86 ? 3.531 3.132 13.830 1.00 80.06 86 PHE A O 1
ATOM 681 N N . LEU A 1 87 ? 4.134 1.001 13.473 1.00 74.19 87 LEU A N 1
ATOM 682 C CA . LEU A 1 87 ? 5.562 1.275 13.496 1.00 74.19 87 LEU A CA 1
ATOM 683 C C . LEU A 1 87 ? 5.977 1.775 12.114 1.00 74.19 87 LEU A C 1
ATOM 685 O O . LEU A 1 87 ? 5.367 1.399 11.110 1.00 74.19 87 LEU A O 1
ATOM 689 N N . ALA A 1 88 ? 7.026 2.598 12.072 1.00 65.38 88 ALA A N 1
ATOM 690 C CA . ALA A 1 88 ? 7.667 2.946 10.813 1.00 65.38 88 ALA A CA 1
ATOM 691 C C . ALA A 1 88 ? 7.965 1.656 10.037 1.00 65.38 88 ALA A C 1
ATOM 693 O O . ALA A 1 88 ? 8.399 0.661 10.629 1.00 65.38 88 ALA A O 1
ATOM 694 N N . GLN A 1 89 ? 7.686 1.660 8.734 1.00 63.81 89 GLN A N 1
ATOM 695 C CA . GLN A 1 89 ? 7.895 0.477 7.911 1.00 63.81 89 GLN A CA 1
ATOM 696 C C . GLN A 1 89 ? 9.319 -0.042 8.049 1.00 63.81 89 GLN A C 1
ATOM 698 O O . GLN A 1 89 ? 10.288 0.717 8.017 1.00 63.81 89 GLN A O 1
ATOM 703 N N . GLY A 1 90 ? 9.421 -1.365 8.176 1.00 58.84 90 GLY A N 1
ATOM 704 C CA . GLY A 1 90 ? 10.674 -2.068 7.956 1.00 58.84 90 GLY A CA 1
ATOM 705 C C . GLY A 1 90 ? 11.110 -1.974 6.491 1.00 58.84 90 GLY A C 1
ATOM 706 O O . GLY A 1 90 ? 10.673 -1.110 5.730 1.00 58.84 90 GLY A O 1
ATOM 707 N N . LEU A 1 91 ? 11.977 -2.893 6.067 1.00 58.25 91 LEU A N 1
ATOM 708 C CA . LEU A 1 91 ? 12.356 -3.001 4.658 1.00 58.25 91 LEU A CA 1
ATOM 709 C C . LEU A 1 91 ? 11.105 -3.080 3.770 1.00 58.25 91 LEU A C 1
ATOM 711 O O . LEU A 1 91 ? 10.154 -3.797 4.086 1.00 58.25 91 LEU A O 1
ATOM 715 N N . GLN A 1 92 ? 11.123 -2.326 2.670 1.00 62.12 92 GLN A N 1
ATOM 716 C CA . GLN A 1 92 ? 10.036 -2.288 1.694 1.00 62.12 92 GLN A CA 1
ATOM 717 C C . GLN A 1 92 ? 9.628 -3.709 1.299 1.00 62.12 92 GLN A C 1
ATOM 719 O O . GLN A 1 92 ? 10.487 -4.553 1.027 1.00 62.12 92 GLN A O 1
ATOM 724 N N . SER A 1 93 ? 8.320 -3.967 1.230 1.00 68.06 93 SER A N 1
ATOM 725 C CA . SER A 1 93 ? 7.848 -5.244 0.703 1.00 68.06 93 SER A CA 1
ATOM 726 C C . SER A 1 93 ? 8.340 -5.401 -0.736 1.00 68.06 93 SER A C 1
ATOM 728 O O . SER A 1 93 ? 8.229 -4.492 -1.566 1.00 68.06 93 SER A O 1
ATOM 730 N N . THR A 1 94 ? 8.914 -6.570 -1.017 1.00 74.44 94 THR A N 1
ATOM 731 C CA . THR A 1 94 ? 9.481 -6.924 -2.321 1.00 74.44 94 THR A CA 1
ATOM 732 C C . THR A 1 94 ? 8.475 -6.700 -3.443 1.00 74.44 94 THR A C 1
ATOM 734 O O . THR A 1 94 ? 8.844 -6.177 -4.488 1.00 74.44 94 THR A O 1
ATOM 737 N N . LEU A 1 95 ? 7.196 -6.984 -3.196 1.00 77.25 95 LEU A N 1
ATOM 738 C CA . LEU A 1 95 ? 6.115 -6.816 -4.162 1.00 77.25 95 LEU A CA 1
ATOM 739 C C . LEU A 1 95 ? 5.916 -5.353 -4.598 1.00 77.25 95 LEU A C 1
ATOM 741 O O . LEU A 1 95 ? 5.616 -5.092 -5.762 1.00 77.25 95 LEU A O 1
ATOM 745 N N . PHE A 1 96 ? 6.109 -4.378 -3.704 1.00 77.81 96 PHE A N 1
ATOM 746 C CA . PHE A 1 96 ? 5.980 -2.963 -4.076 1.00 77.81 96 PHE A CA 1
ATOM 747 C C . PHE A 1 96 ? 7.165 -2.479 -4.901 1.00 77.81 96 PHE A C 1
ATOM 749 O O . PHE A 1 96 ? 6.968 -1.767 -5.884 1.00 77.81 96 PHE A O 1
ATOM 756 N N . ILE A 1 97 ? 8.379 -2.919 -4.560 1.00 82.06 97 ILE A N 1
ATOM 757 C CA . ILE A 1 97 ? 9.568 -2.657 -5.379 1.00 82.06 97 ILE A CA 1
ATOM 758 C C . ILE A 1 97 ? 9.346 -3.191 -6.800 1.00 82.06 97 ILE A C 1
ATOM 760 O O . ILE A 1 97 ? 9.620 -2.499 -7.779 1.00 82.06 97 ILE A O 1
ATOM 764 N N . GLU A 1 98 ? 8.805 -4.403 -6.921 1.00 87.19 98 GLU A N 1
ATOM 765 C CA . GLU A 1 98 ? 8.490 -5.017 -8.211 1.00 87.19 98 GLU A CA 1
ATOM 766 C C . GLU A 1 98 ? 7.473 -4.191 -9.010 1.00 87.19 98 GLU A C 1
ATOM 768 O O . GLU A 1 98 ? 7.726 -3.867 -10.173 1.00 87.19 98 GLU A O 1
ATOM 773 N N . LYS A 1 99 ? 6.371 -3.762 -8.381 1.00 85.62 99 LYS A N 1
ATOM 774 C CA . LYS A 1 99 ? 5.370 -2.891 -9.021 1.00 85.62 99 LYS A CA 1
ATOM 775 C C . LYS A 1 99 ? 5.957 -1.553 -9.474 1.00 85.62 99 LYS A C 1
ATOM 777 O O . LYS A 1 99 ? 5.690 -1.127 -10.597 1.00 85.62 99 LYS A O 1
ATOM 782 N N . GLN A 1 100 ? 6.796 -0.917 -8.655 1.00 86.44 100 GLN A N 1
ATOM 783 C CA . GLN A 1 100 ? 7.462 0.342 -9.010 1.00 86.44 100 GLN A CA 1
ATOM 784 C C . GLN A 1 100 ? 8.397 0.183 -10.214 1.00 86.44 100 GLN A C 1
ATOM 786 O O . GLN A 1 100 ? 8.421 1.047 -11.096 1.00 86.44 100 GLN A O 1
ATOM 791 N N . VAL A 1 101 ? 9.148 -0.922 -10.275 1.00 89.44 101 VAL A N 1
ATOM 792 C CA . VAL A 1 101 ? 10.016 -1.255 -11.415 1.00 89.44 101 VAL A CA 1
ATOM 793 C C . VAL A 1 101 ? 9.186 -1.421 -12.688 1.00 89.44 101 VAL A C 1
ATOM 795 O O . VAL A 1 101 ? 9.511 -0.813 -13.711 1.00 89.44 101 VAL A O 1
ATOM 798 N N . ILE A 1 102 ? 8.087 -2.179 -12.622 1.00 89.62 102 ILE A N 1
ATOM 799 C CA . ILE A 1 102 ? 7.179 -2.390 -13.758 1.00 89.62 102 ILE A CA 1
ATOM 800 C C . ILE A 1 102 ? 6.583 -1.055 -14.223 1.00 89.62 102 ILE A C 1
ATOM 802 O O . ILE A 1 102 ? 6.683 -0.719 -15.404 1.00 89.62 102 ILE A O 1
ATOM 806 N N . GLY A 1 103 ? 6.017 -0.260 -13.309 1.00 87.12 103 GLY A N 1
ATOM 807 C CA . GLY A 1 103 ? 5.428 1.045 -13.624 1.00 87.12 103 GLY A CA 1
ATOM 808 C C . GLY A 1 103 ? 6.443 2.017 -14.233 1.00 87.12 103 GLY A C 1
ATOM 809 O O . GLY A 1 103 ? 6.148 2.722 -15.199 1.00 87.12 103 GLY A O 1
ATOM 810 N N . PHE A 1 104 ? 7.683 2.016 -13.736 1.00 90.12 104 PHE A N 1
ATOM 811 C CA . PHE A 1 104 ? 8.770 2.809 -14.308 1.00 90.12 104 PHE A CA 1
ATOM 812 C C . PHE A 1 104 ? 9.095 2.412 -15.753 1.00 90.12 104 PHE A C 1
ATOM 814 O O . PHE A 1 104 ? 9.124 3.285 -16.622 1.00 90.12 104 PHE A O 1
ATOM 821 N N . ILE A 1 105 ? 9.284 1.117 -16.027 1.00 89.38 105 ILE A N 1
ATOM 822 C CA . ILE A 1 105 ? 9.570 0.629 -17.384 1.00 89.38 105 ILE A CA 1
ATOM 823 C C . ILE A 1 105 ? 8.392 0.930 -18.323 1.00 89.38 105 ILE A C 1
ATOM 825 O O . ILE A 1 105 ? 8.607 1.405 -19.438 1.00 89.38 105 ILE A O 1
ATOM 829 N N . ARG A 1 106 ? 7.144 0.734 -17.873 1.00 89.00 106 ARG A N 1
ATOM 830 C CA . ARG A 1 106 ? 5.9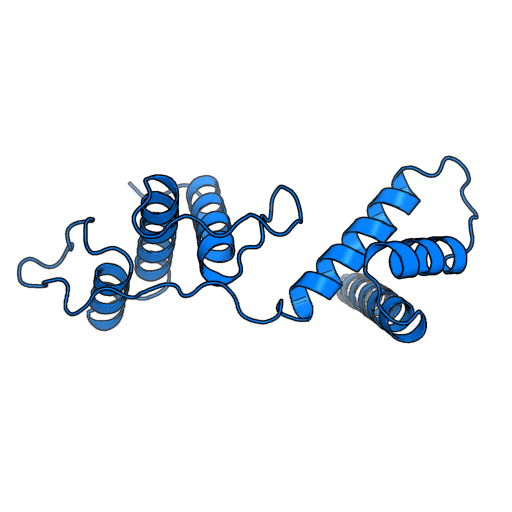37 1.050 -18.659 1.00 89.00 106 ARG A CA 1
ATOM 831 C C . ARG A 1 106 ? 5.866 2.524 -19.046 1.00 89.00 106 ARG A C 1
ATOM 833 O O . ARG A 1 106 ? 5.654 2.822 -20.219 1.00 89.00 106 ARG A O 1
ATOM 840 N N . ARG A 1 107 ? 6.081 3.441 -18.095 1.00 87.19 107 ARG A N 1
ATOM 841 C CA . ARG A 1 107 ? 6.093 4.888 -18.370 1.00 87.19 107 ARG A CA 1
ATOM 842 C C . ARG A 1 107 ? 7.179 5.268 -19.368 1.00 87.19 107 ARG A C 1
ATOM 844 O O . ARG A 1 107 ? 6.898 6.017 -20.296 1.00 87.19 107 ARG A O 1
ATOM 851 N N . MET A 1 108 ? 8.383 4.712 -19.219 1.00 86.94 108 MET A N 1
ATOM 852 C CA . MET A 1 108 ? 9.467 4.954 -20.172 1.00 86.94 108 MET A CA 1
ATOM 853 C C . MET A 1 108 ? 9.102 4.487 -21.583 1.00 86.94 108 MET A C 1
ATOM 855 O O . MET A 1 108 ? 9.265 5.252 -22.529 1.00 86.94 108 MET A O 1
ATOM 859 N N . ARG A 1 109 ? 8.549 3.274 -21.719 1.00 85.19 109 ARG A N 1
ATOM 860 C CA . ARG A 1 109 ? 8.085 2.748 -23.013 1.00 85.19 109 ARG A CA 1
ATOM 861 C C . ARG A 1 109 ? 6.989 3.615 -23.629 1.00 85.19 109 ARG A C 1
ATOM 863 O O . ARG A 1 109 ? 7.039 3.873 -24.822 1.00 85.19 109 ARG A O 1
ATOM 870 N N . ALA A 1 110 ? 6.031 4.084 -22.828 1.00 83.56 110 ALA A N 1
ATOM 871 C CA . ALA A 1 110 ? 4.943 4.941 -23.301 1.00 83.56 110 ALA A CA 1
ATOM 872 C C . ALA A 1 110 ? 5.424 6.337 -23.737 1.00 83.56 110 ALA A C 1
ATOM 874 O O . ALA A 1 110 ? 4.871 6.917 -24.665 1.00 83.56 110 ALA A O 1
ATOM 875 N N . SER A 1 111 ? 6.456 6.875 -23.080 1.00 82.25 111 SER A N 1
ATOM 876 C CA . SER A 1 111 ? 7.049 8.172 -23.432 1.00 82.25 111 SER A CA 1
ATOM 877 C C . SER A 1 111 ? 7.992 8.121 -24.641 1.00 82.25 111 SER A C 1
ATOM 879 O O . SER A 1 111 ? 8.368 9.165 -25.176 1.00 82.25 111 SER A O 1
ATOM 881 N N . GLU A 1 112 ? 8.401 6.923 -25.067 1.00 78.56 112 GLU A N 1
ATOM 882 C CA . GLU A 1 112 ? 9.364 6.747 -26.147 1.00 78.56 112 GLU A CA 1
ATOM 883 C C . GLU A 1 112 ? 8.691 6.932 -27.513 1.00 78.56 112 GLU A C 1
ATOM 885 O O . GLU A 1 112 ? 7.769 6.210 -27.885 1.00 78.56 112 GLU A O 1
ATOM 890 N N . LYS A 1 113 ? 9.190 7.884 -28.309 1.00 64.94 113 LYS A N 1
ATOM 891 C CA . LYS A 1 113 ? 8.654 8.166 -29.654 1.00 64.94 113 LYS A CA 1
ATOM 892 C C . LYS A 1 113 ? 9.077 7.136 -30.710 1.00 64.94 113 LYS A C 1
ATOM 894 O O . LYS A 1 113 ? 8.553 7.155 -31.821 1.00 64.94 113 LYS A O 1
ATOM 899 N N . LYS A 1 114 ? 10.053 6.274 -30.404 1.00 64.44 114 LYS A N 1
ATOM 900 C CA . LYS A 1 114 ? 10.604 5.279 -31.334 1.00 64.44 114 LYS A CA 1
ATOM 901 C C . LYS A 1 114 ? 10.090 3.876 -30.983 1.00 64.44 114 LYS A C 1
ATOM 903 O O . LYS A 1 114 ? 10.375 3.402 -29.887 1.00 64.44 114 LYS A O 1
ATOM 908 N N . PRO A 1 115 ? 9.422 3.166 -31.910 1.00 58.53 115 PRO A N 1
ATOM 909 C CA . PRO A 1 115 ? 8.722 1.917 -31.597 1.00 58.53 115 PRO A CA 1
ATOM 910 C C . PRO A 1 115 ? 9.614 0.691 -31.310 1.00 58.53 115 PRO A C 1
ATOM 912 O O . PRO A 1 115 ? 9.078 -0.351 -30.962 1.00 58.53 115 PRO A O 1
ATOM 915 N N . ASN A 1 116 ? 10.949 0.785 -31.408 1.00 67.25 116 ASN A N 1
ATOM 916 C CA . ASN A 1 116 ? 11.853 -0.381 -31.377 1.00 67.25 116 ASN A CA 1
ATOM 917 C C . ASN A 1 116 ? 13.079 -0.227 -30.457 1.00 67.25 116 ASN A C 1
ATOM 919 O O . ASN A 1 116 ? 14.161 -0.729 -30.764 1.00 67.25 116 ASN A O 1
ATOM 923 N N . VAL A 1 117 ? 12.961 0.472 -29.326 1.00 74.81 117 VAL A N 1
ATOM 924 C CA . VAL A 1 117 ? 14.054 0.470 -28.339 1.00 74.81 117 VAL A CA 1
ATOM 925 C C . VAL A 1 117 ? 14.094 -0.891 -27.620 1.00 74.81 117 VAL A C 1
ATOM 927 O O . VAL A 1 117 ? 13.069 -1.318 -27.081 1.00 74.81 117 VAL A O 1
ATOM 930 N N . PRO A 1 118 ? 15.250 -1.583 -27.580 1.00 82.19 118 PRO A N 1
ATOM 931 C CA . PRO A 1 118 ? 15.375 -2.866 -26.893 1.00 82.19 118 PRO A CA 1
ATOM 932 C C . PRO A 1 118 ? 15.048 -2.756 -25.401 1.00 82.19 118 PRO A C 1
ATOM 934 O O . PRO A 1 118 ? 15.470 -1.803 -24.739 1.00 82.19 118 PRO A O 1
ATOM 937 N N . ILE A 1 119 ? 14.380 -3.774 -24.843 1.00 84.44 119 ILE A N 1
ATOM 938 C CA . ILE A 1 119 ? 13.997 -3.819 -23.419 1.00 84.44 119 ILE A CA 1
ATOM 939 C C . ILE A 1 119 ? 15.187 -3.606 -22.472 1.00 84.44 119 ILE A C 1
ATOM 941 O O . ILE A 1 119 ? 15.063 -2.976 -21.421 1.00 84.44 119 ILE A O 1
ATOM 945 N N . ASP A 1 120 ? 16.367 -4.056 -22.897 1.00 86.31 120 ASP A N 1
ATOM 946 C CA . ASP A 1 120 ? 17.632 -3.917 -22.183 1.00 86.31 120 ASP A CA 1
ATOM 947 C C . ASP A 1 120 ? 17.991 -2.470 -21.824 1.00 86.31 120 ASP A C 1
ATOM 949 O O . ASP A 1 120 ? 18.579 -2.227 -20.766 1.00 86.31 120 ASP A O 1
ATOM 953 N N . ALA A 1 121 ? 17.611 -1.497 -22.657 1.00 87.00 121 ALA A N 1
ATOM 954 C CA . ALA A 1 121 ? 17.849 -0.087 -22.365 1.00 87.00 121 ALA A CA 1
ATOM 955 C C . ALA A 1 121 ? 17.018 0.383 -21.158 1.00 87.00 121 ALA A C 1
ATOM 957 O O . ALA A 1 121 ? 17.538 1.060 -20.267 1.00 87.00 121 ALA A O 1
ATOM 958 N N . TYR A 1 122 ? 15.751 -0.037 -21.080 1.00 88.75 122 TYR A N 1
ATOM 959 C CA . TYR A 1 122 ? 14.859 0.295 -19.967 1.00 88.75 122 TYR A CA 1
ATOM 960 C C . TYR A 1 122 ? 15.245 -0.440 -18.684 1.00 88.75 122 TYR A C 1
ATOM 962 O O . TYR A 1 122 ? 15.227 0.150 -17.604 1.00 88.75 122 TYR A O 1
ATOM 970 N N . VAL A 1 123 ? 15.672 -1.700 -18.797 1.00 89.56 123 VAL A N 1
ATOM 971 C CA . VAL A 1 123 ? 16.186 -2.485 -17.665 1.00 89.56 123 VAL A CA 1
ATOM 972 C C . VAL A 1 123 ? 17.436 -1.825 -17.076 1.00 89.56 123 VAL A C 1
ATOM 974 O O . VAL A 1 123 ? 17.537 -1.684 -15.858 1.00 89.56 123 VAL A O 1
ATOM 977 N N . LYS A 1 124 ? 18.361 -1.346 -17.919 1.00 90.56 124 LYS A N 1
ATOM 978 C CA . LYS A 1 124 ? 19.557 -0.614 -17.469 1.00 90.56 124 LYS A CA 1
ATOM 979 C C . LYS A 1 124 ? 19.205 0.721 -16.801 1.00 90.56 124 LYS A C 1
ATOM 981 O O . LYS A 1 124 ? 19.824 1.103 -15.807 1.00 90.56 124 LYS A O 1
ATOM 986 N N . ALA A 1 125 ? 18.199 1.433 -17.310 1.00 89.00 125 ALA A N 1
ATOM 987 C CA . ALA A 1 125 ? 17.707 2.657 -16.678 1.00 89.00 125 ALA A CA 1
ATOM 988 C C . ALA A 1 125 ? 17.071 2.376 -15.301 1.00 89.00 125 ALA A C 1
ATOM 990 O O . ALA A 1 125 ? 17.330 3.101 -14.337 1.00 89.00 125 ALA A O 1
ATOM 991 N N . ALA A 1 126 ? 16.294 1.296 -15.188 1.00 89.88 126 ALA A N 1
ATOM 992 C CA . ALA A 1 126 ? 15.700 0.850 -13.931 1.00 89.88 126 ALA A CA 1
ATOM 993 C C . ALA A 1 126 ? 16.766 0.413 -12.911 1.00 89.88 126 ALA A C 1
ATOM 995 O O . ALA A 1 126 ? 16.651 0.750 -11.735 1.00 89.88 126 ALA A O 1
ATOM 996 N N . GLU A 1 127 ? 17.835 -0.260 -13.347 1.00 91.12 127 GLU A N 1
ATOM 997 C CA . GLU A 1 127 ? 18.964 -0.654 -12.488 1.00 91.12 127 GLU A CA 1
ATOM 998 C C . GLU A 1 127 ? 19.582 0.558 -11.799 1.00 91.12 127 GLU A C 1
ATOM 1000 O O . GLU A 1 127 ? 19.724 0.578 -10.574 1.00 91.12 127 GLU A O 1
ATOM 1005 N N . LYS A 1 128 ? 19.846 1.618 -12.566 1.00 90.75 128 LYS A N 1
ATOM 1006 C CA . LYS A 1 128 ? 20.390 2.864 -12.022 1.00 90.75 128 LYS A CA 1
ATOM 1007 C C . LYS A 1 128 ? 19.438 3.534 -11.026 1.00 90.75 128 LYS A C 1
ATOM 1009 O O . LYS A 1 128 ? 19.900 4.086 -10.030 1.00 90.75 128 LYS A O 1
ATOM 1014 N N . LYS A 1 129 ? 18.126 3.499 -11.285 1.00 89.25 129 LYS A N 1
ATOM 1015 C CA . LYS A 1 129 ? 17.117 4.158 -10.441 1.00 89.25 129 LYS A CA 1
ATOM 1016 C C . LYS A 1 129 ? 16.874 3.418 -9.125 1.00 89.25 129 LYS A C 1
ATOM 1018 O O . LYS A 1 129 ? 16.881 4.043 -8.069 1.00 89.25 129 LYS A O 1
ATOM 1023 N N . PHE A 1 130 ? 16.654 2.108 -9.191 1.00 87.88 130 PHE A N 1
ATOM 1024 C CA . PHE A 1 130 ? 16.239 1.299 -8.041 1.00 87.88 130 PHE A CA 1
ATOM 1025 C C . PHE A 1 130 ? 17.411 0.642 -7.303 1.00 87.88 130 PHE A C 1
ATOM 1027 O O . PHE A 1 130 ? 17.201 0.054 -6.247 1.00 87.88 130 PHE A O 1
ATOM 1034 N N . LYS A 1 131 ? 18.642 0.747 -7.828 1.00 88.38 131 LYS A N 1
ATOM 1035 C CA . LYS A 1 131 ? 19.859 0.142 -7.252 1.00 88.38 131 LYS A CA 1
ATOM 1036 C C . LYS A 1 131 ? 19.733 -1.376 -7.042 1.00 88.38 131 LYS A C 1
ATOM 1038 O O . LYS A 1 131 ? 20.304 -1.938 -6.111 1.00 88.38 131 LYS A O 1
ATOM 1043 N N . LEU A 1 132 ? 18.983 -2.044 -7.917 1.00 88.62 132 LEU A N 1
ATOM 1044 C CA . LEU A 1 132 ? 18.824 -3.498 -7.939 1.00 88.62 132 LEU A CA 1
ATOM 1045 C C . LEU A 1 132 ? 19.688 -4.096 -9.044 1.00 88.62 132 LEU A C 1
ATOM 1047 O O . LEU A 1 132 ? 19.872 -3.473 -10.085 1.00 88.62 132 LEU A O 1
ATOM 1051 N N . LYS A 1 133 ? 20.149 -5.337 -8.857 1.00 91.62 133 LYS A N 1
ATOM 1052 C CA . LYS A 1 133 ? 20.891 -6.063 -9.897 1.00 91.62 133 LYS A CA 1
ATOM 1053 C C . LYS A 1 133 ? 20.061 -6.160 -11.182 1.00 91.62 133 LYS A C 1
ATOM 1055 O O . LYS A 1 133 ? 18.894 -6.558 -11.122 1.00 91.62 133 LYS A O 1
ATOM 1060 N N . ARG A 1 134 ? 20.685 -5.920 -12.340 1.00 90.06 134 ARG A N 1
ATOM 1061 C CA . ARG A 1 134 ? 20.072 -6.095 -13.670 1.00 90.06 134 ARG A CA 1
ATOM 1062 C C . ARG A 1 134 ? 19.264 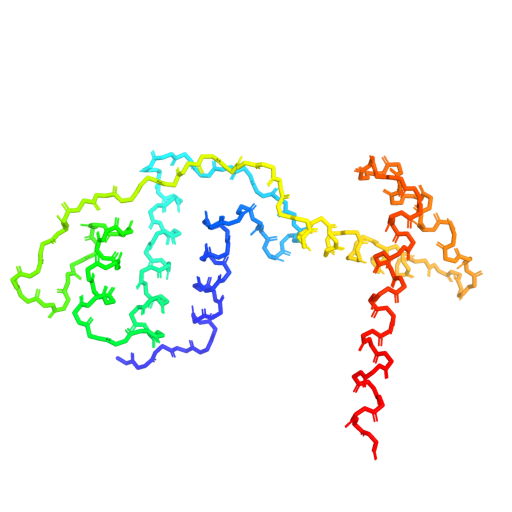-7.388 -13.821 1.00 90.06 134 ARG A C 1
ATOM 1064 O O . ARG A 1 134 ? 18.136 -7.352 -14.302 1.00 90.06 134 ARG A O 1
ATOM 1071 N N . SER A 1 135 ? 19.818 -8.521 -13.378 1.00 90.12 135 SER A N 1
ATOM 1072 C CA . SER A 1 135 ? 19.163 -9.835 -13.464 1.00 90.12 135 SER A CA 1
ATOM 1073 C C . SER A 1 135 ? 17.838 -9.885 -12.705 1.00 90.12 135 SER A C 1
ATOM 1075 O O . SER A 1 135 ? 16.876 -10.485 -13.180 1.00 90.12 135 SER A O 1
ATOM 1077 N N . ARG A 1 136 ? 17.760 -9.210 -11.552 1.00 89.50 136 ARG A N 1
ATOM 1078 C CA . ARG A 1 136 ? 16.539 -9.123 -10.753 1.00 89.50 136 ARG A CA 1
ATOM 1079 C C . ARG A 1 136 ? 15.483 -8.287 -11.465 1.00 89.50 136 ARG A C 1
ATOM 1081 O O . ARG A 1 136 ? 14.349 -8.728 -11.555 1.00 89.50 136 ARG A O 1
ATOM 1088 N N . ILE A 1 137 ? 15.853 -7.132 -12.013 1.00 91.19 137 ILE A N 1
ATOM 1089 C CA . ILE A 1 137 ? 14.923 -6.269 -12.761 1.00 91.19 137 ILE A CA 1
ATOM 1090 C C . ILE A 1 137 ? 14.391 -6.980 -14.003 1.00 91.19 137 ILE A C 1
ATOM 1092 O O . ILE A 1 137 ? 13.192 -6.942 -14.264 1.00 91.19 137 ILE A O 1
ATOM 1096 N N . PHE A 1 138 ? 15.266 -7.664 -14.740 1.00 90.69 138 PHE A N 1
ATOM 1097 C CA . PHE A 1 138 ? 14.857 -8.448 -15.899 1.00 90.69 138 PHE A CA 1
ATOM 1098 C C . PHE A 1 138 ? 13.882 -9.569 -15.512 1.00 90.69 138 PHE A C 1
ATOM 1100 O O . PHE A 1 138 ? 12.870 -9.750 -16.178 1.00 90.69 138 PHE A O 1
ATOM 1107 N N . ALA A 1 139 ? 14.137 -10.279 -14.406 1.00 90.94 139 ALA A N 1
ATOM 1108 C CA . ALA A 1 139 ? 13.227 -11.308 -13.904 1.00 90.94 139 ALA A CA 1
ATOM 1109 C C . ALA A 1 139 ? 11.852 -10.740 -13.514 1.00 90.94 139 ALA A C 1
ATOM 1111 O O . ALA A 1 139 ? 10.837 -11.346 -13.840 1.00 90.94 139 ALA A O 1
ATOM 1112 N N . ILE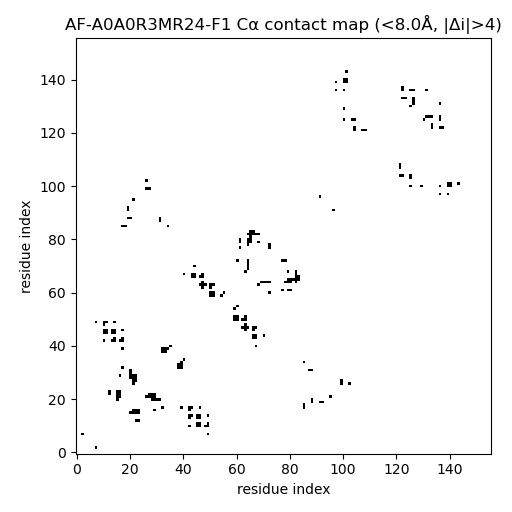 A 1 140 ? 11.818 -9.569 -12.867 1.00 90.31 140 ILE A N 1
ATOM 1113 C CA . ILE A 1 140 ? 10.573 -8.868 -12.513 1.00 90.31 140 ILE A CA 1
ATOM 1114 C C . ILE A 1 140 ? 9.779 -8.521 -13.774 1.00 90.31 140 ILE A C 1
ATOM 1116 O O . ILE A 1 140 ? 8.584 -8.796 -13.856 1.00 90.31 140 ILE A O 1
ATOM 1120 N N . TRP A 1 141 ? 10.451 -7.948 -14.773 1.00 91.56 141 TRP A N 1
ATOM 1121 C CA . TRP A 1 141 ? 9.819 -7.580 -16.035 1.00 91.56 141 TRP A CA 1
ATOM 1122 C C . TRP A 1 141 ? 9.282 -8.802 -16.792 1.00 91.56 141 TRP A C 1
ATOM 1124 O O . TRP A 1 141 ? 8.131 -8.812 -17.216 1.00 91.56 141 TRP A O 1
ATOM 1134 N N . LYS A 1 142 ? 10.084 -9.865 -16.897 1.00 91.44 142 LYS A N 1
ATOM 1135 C CA . LYS A 1 142 ? 9.684 -11.102 -17.576 1.00 91.44 142 LYS A CA 1
ATOM 1136 C C . LYS A 1 142 ? 8.514 -11.798 -16.875 1.00 91.44 142 LYS A C 1
ATOM 1138 O O . LYS A 1 142 ? 7.620 -12.311 -17.536 1.00 91.44 142 LYS A O 1
ATOM 1143 N N . ALA A 1 143 ? 8.493 -11.797 -15.540 1.00 89.12 143 ALA A N 1
ATOM 1144 C CA . ALA A 1 143 ? 7.361 -12.324 -14.781 1.00 89.12 143 ALA A CA 1
ATOM 1145 C C . ALA A 1 143 ? 6.066 -11.558 -15.099 1.00 89.12 143 ALA A C 1
ATOM 1147 O O . ALA A 1 143 ? 5.025 -12.177 -15.295 1.00 89.12 143 ALA A O 1
ATOM 1148 N N . TYR A 1 144 ? 6.141 -10.230 -15.216 1.00 89.50 144 TYR A N 1
ATOM 1149 C CA . TYR A 1 144 ? 5.008 -9.395 -15.614 1.00 89.50 144 TYR A CA 1
ATOM 1150 C C . TYR A 1 144 ? 4.508 -9.694 -17.037 1.00 89.50 144 TYR A C 1
ATOM 1152 O O . TYR A 1 144 ? 3.301 -9.818 -17.235 1.00 89.50 144 TYR A O 1
ATOM 1160 N N . GLU A 1 145 ? 5.407 -9.861 -18.013 1.00 89.25 145 GLU A N 1
ATOM 1161 C CA . GLU A 1 145 ? 5.032 -10.246 -19.385 1.00 89.25 145 GLU A CA 1
ATOM 1162 C C . GLU A 1 145 ? 4.303 -11.593 -19.410 1.00 89.25 145 GLU A C 1
ATOM 1164 O O . GLU A 1 145 ? 3.202 -11.680 -19.951 1.00 89.25 145 GLU A O 1
ATOM 1169 N N . ASN A 1 146 ? 4.841 -12.601 -18.717 1.00 89.56 146 ASN A N 1
ATOM 1170 C CA . ASN A 1 146 ? 4.201 -13.912 -18.604 1.00 89.56 146 ASN A CA 1
ATOM 1171 C C . ASN A 1 146 ? 2.794 -13.824 -17.983 1.00 89.56 146 ASN A C 1
ATOM 1173 O O . ASN A 1 146 ? 1.889 -14.546 -18.398 1.00 89.56 146 ASN A O 1
ATOM 1177 N N . MET A 1 147 ? 2.586 -12.949 -16.989 1.00 86.50 147 MET A N 1
ATOM 1178 C CA . MET A 1 147 ? 1.262 -12.739 -16.387 1.00 86.50 147 MET A CA 1
ATOM 1179 C C . MET A 1 147 ? 0.271 -12.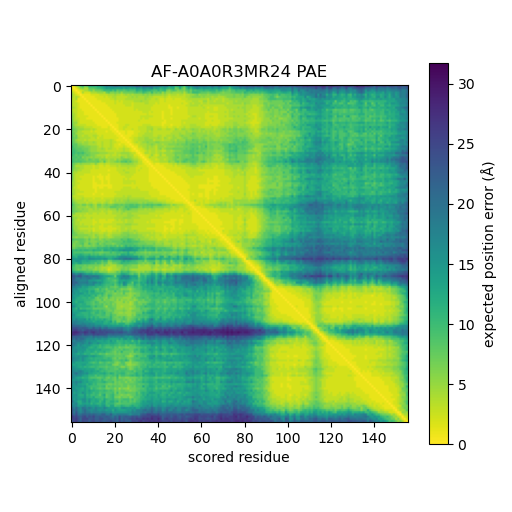121 -17.381 1.00 86.50 147 MET A C 1
ATOM 1181 O O . MET A 1 147 ? -0.888 -12.532 -17.409 1.00 86.50 147 MET A O 1
ATOM 1185 N N . ILE A 1 148 ? 0.709 -11.163 -18.206 1.00 86.62 148 ILE A N 1
ATOM 1186 C CA . ILE A 1 148 ? -0.134 -10.580 -19.261 1.00 86.62 148 ILE A CA 1
ATOM 1187 C C . ILE A 1 148 ? -0.483 -11.633 -20.312 1.00 86.62 148 ILE A C 1
ATOM 1189 O O . ILE A 1 148 ? -1.642 -11.736 -20.708 1.00 86.62 148 ILE A O 1
ATOM 1193 N N . GLU A 1 149 ? 0.498 -12.416 -20.758 1.00 84.75 149 GLU A N 1
ATOM 1194 C CA . GLU A 1 149 ? 0.293 -13.473 -21.753 1.00 84.75 149 GLU A CA 1
ATOM 1195 C C . GLU A 1 149 ? -0.680 -14.543 -21.246 1.00 84.75 149 GLU A C 1
ATOM 1197 O O . GLU A 1 149 ? -1.599 -14.934 -21.970 1.00 84.75 149 GLU A O 1
ATOM 1202 N N . ALA A 1 150 ? -0.543 -14.964 -19.986 1.00 81.50 150 ALA A N 1
ATOM 1203 C CA . ALA A 1 150 ? -1.465 -15.900 -19.349 1.00 81.50 150 ALA A CA 1
ATOM 1204 C C . ALA A 1 150 ? -2.891 -15.327 -19.244 1.00 81.50 150 ALA A C 1
ATOM 1206 O O . ALA A 1 150 ? -3.856 -16.011 -19.584 1.00 81.50 150 ALA A O 1
ATOM 1207 N N . ALA A 1 151 ? -3.034 -14.059 -18.842 1.00 77.00 151 ALA A N 1
ATOM 1208 C CA . ALA A 1 151 ? -4.335 -13.395 -18.749 1.00 77.00 151 ALA A CA 1
ATOM 1209 C C . ALA A 1 151 ? -4.995 -13.198 -20.127 1.00 77.00 151 ALA A C 1
ATOM 1211 O O . ALA A 1 151 ? -6.204 -13.367 -20.271 1.00 77.00 151 ALA A O 1
ATOM 1212 N N . GLY A 1 152 ? -4.205 -12.884 -21.157 1.00 69.12 152 GLY A N 1
ATOM 1213 C CA . GLY A 1 152 ? -4.676 -12.759 -22.537 1.00 69.12 152 GLY A CA 1
ATOM 1214 C C . GLY A 1 152 ? -5.050 -14.099 -23.177 1.00 69.12 152 GLY A C 1
ATOM 1215 O O . GLY A 1 152 ? -5.930 -14.139 -24.034 1.00 69.12 152 GLY A O 1
ATOM 1216 N N . SER A 1 153 ? -4.420 -15.194 -22.744 1.00 60.88 153 SER A N 1
ATOM 1217 C CA . SER A 1 153 ? -4.725 -16.552 -23.211 1.00 60.88 153 SER A CA 1
ATOM 1218 C C . SER A 1 153 ? -5.971 -17.144 -22.545 1.00 60.88 153 SER A C 1
ATOM 1220 O O . SER A 1 153 ? -6.640 -17.963 -23.156 1.00 60.88 153 SER A O 1
ATOM 1222 N N . SER A 1 154 ? -6.315 -16.706 -21.328 1.00 54.94 154 SER A N 1
ATOM 1223 C CA . SER A 1 154 ? -7.521 -17.142 -20.601 1.00 54.94 154 SER A CA 1
ATOM 1224 C C . SER A 1 154 ? -8.826 -16.493 -21.093 1.00 54.94 154 SER A C 1
ATOM 1226 O O . SER A 1 154 ? -9.900 -16.901 -20.658 1.00 54.94 154 SER A O 1
ATOM 1228 N N . ASN A 1 155 ? -8.741 -15.476 -21.956 1.00 50.09 155 ASN A N 1
ATOM 1229 C CA . ASN A 1 155 ? -9.882 -14.765 -22.548 1.00 50.09 155 ASN A CA 1
ATOM 1230 C C . ASN A 1 155 ? -10.143 -15.167 -24.017 1.00 50.09 155 ASN A C 1
ATOM 1232 O O . ASN A 1 155 ? -10.864 -14.461 -24.725 1.00 50.09 155 ASN A O 1
ATOM 1236 N N . LYS A 1 156 ? -9.536 -16.262 -24.486 1.00 45.59 156 LYS A N 1
ATOM 1237 C CA . LYS A 1 156 ? -9.809 -16.904 -25.780 1.00 45.59 156 LYS A CA 1
ATOM 1238 C C . LYS A 1 156 ? -10.441 -18.268 -25.558 1.00 45.59 156 LYS A C 1
ATOM 1240 O O . LYS A 1 156 ? -11.284 -18.633 -26.402 1.00 45.59 156 LYS A O 1
#

Foldseek 3Di:
DDDDPVLLVVLVQLLCCLQQQARPVVLGRHPHDPPPDPSQLVSLQSNLVNLPVVPDDDVSQQVSCQSHVPDDGPDPPDHNPHHDDRDDDDPHDPVSLLSSLQVQLVVVCVPDPDPDDDSLVSLVVSCVVSVDDSVVSVVSNVVVVVVVVVVVVVVD

Solvent-accessible surface area (backbone atoms only — not comparable to full-atom values): 9148 Å² total; per-residue (Å²): 130,86,80,53,70,67,61,51,52,52,25,49,47,33,27,43,27,66,77,71,28,36,34,71,91,77,58,37,77,48,81,78,63,55,90,84,34,72,66,36,48,53,25,26,45,24,35,24,50,50,37,55,73,77,34,79,61,72,68,28,51,54,50,21,23,14,54,22,68,79,63,78,64,95,47,92,85,62,66,62,80,55,78,62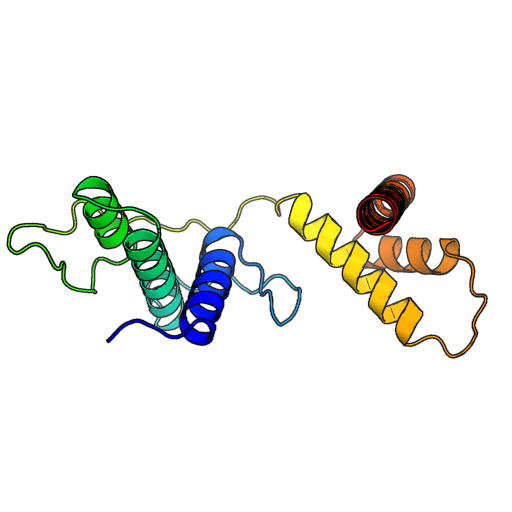,77,85,69,82,79,70,83,76,58,66,70,56,56,47,51,40,53,48,53,50,44,51,52,52,59,71,70,47,90,61,98,77,75,61,68,65,61,48,41,53,53,46,22,72,73,70,73,47,59,58,70,58,51,48,50,51,50,52,54,53,51,52,52,52,52,53,56,61,59,75,76,110

Radius of gyration: 20.17 Å; Cα contacts (8 Å, |Δi|>4): 140; chains: 1; bounding box: 48×32×57 Å

pLDDT: mean 83.66, std 9.63, range [45.59, 94.19]

Sequence (156 aa):
MPRSDQEKMADEIASIRLLSGYDVDLETNAPFATHFSAEERELRAALARTIRDQMNGFSAELLALAIDPFTPSAWPDMRPARKVKFLAQGLQSTLFIEKQVIGFIRRMRASEKKPNVPIDAYVKAAEKKFKLKRSRIFAIWKAYENMIEAAGSSNK

Organism: NCBI:txid722472

Mean predicted aligned error: 9.49 Å

Nearest PDB structures (foldseek):
  6ls3-assembly1_A  TM=2.268E-01  e=9.305E+00  Thermotoga maritima
  6txi-assembly1_A  TM=2.243E-01  e=9.305E+00  Thermotoga maritima MSB8
  6ls3-assembly1_G  TM=1.371E-01  e=9.808E+00  Thermotoga maritima